Protein AF-A0A954K8E8-F1 (afdb_monomer_lite)

Structure (mmCIF, N/CA/C/O backbone):
data_AF-A0A954K8E8-F1
#
_entry.id   AF-A0A954K8E8-F1
#
loop_
_atom_site.group_PDB
_atom_site.id
_atom_site.type_symbol
_atom_site.label_atom_id
_atom_site.label_alt_id
_atom_site.label_comp_id
_atom_site.label_asym_id
_atom_site.label_entity_id
_atom_site.label_seq_id
_atom_site.pdbx_PDB_ins_code
_atom_site.Cartn_x
_atom_site.Cartn_y
_atom_site.Cartn_z
_atom_site.occupancy
_atom_site.B_iso_or_equiv
_atom_site.auth_seq_id
_atom_site.auth_comp_id
_atom_site.auth_asym_id
_atom_site.auth_atom_id
_atom_site.pdbx_PDB_model_num
ATOM 1 N N . ARG A 1 1 ? -7.898 -24.989 9.111 1.00 84.19 1 ARG A N 1
ATOM 2 C CA . ARG A 1 1 ? -8.044 -23.631 9.692 1.00 84.19 1 ARG A CA 1
ATOM 3 C C . ARG A 1 1 ? -6.641 -23.077 9.873 1.00 84.19 1 ARG A C 1
ATOM 5 O O . ARG A 1 1 ? -5.843 -23.764 10.493 1.00 84.19 1 ARG A O 1
ATOM 12 N N . TYR A 1 2 ? -6.333 -21.926 9.283 1.00 91.94 2 TYR A N 1
ATOM 13 C CA . TYR A 1 2 ? -5.020 -21.286 9.409 1.00 91.94 2 TYR A CA 1
ATOM 14 C C . TYR A 1 2 ? -5.031 -20.304 10.589 1.00 91.94 2 TYR A C 1
ATOM 16 O O . TYR A 1 2 ? -6.081 -19.733 10.890 1.00 91.94 2 TYR A O 1
ATOM 24 N N . GLN A 1 3 ? -3.894 -20.142 11.267 1.00 93.00 3 GLN A N 1
ATOM 25 C CA . GLN A 1 3 ? -3.672 -19.045 12.210 1.00 93.00 3 GLN A CA 1
ATOM 26 C C . GLN A 1 3 ? -3.102 -17.871 11.416 1.00 93.00 3 GLN A C 1
ATOM 28 O O . GLN A 1 3 ? -2.074 -18.023 10.762 1.00 93.00 3 GLN A O 1
ATOM 33 N N . ILE A 1 4 ? -3.810 -16.743 11.418 1.00 91.56 4 ILE A N 1
ATOM 34 C CA . ILE A 1 4 ? -3.442 -15.538 10.670 1.00 91.56 4 ILE A CA 1
ATOM 35 C C . ILE A 1 4 ? -3.128 -14.448 11.688 1.00 91.56 4 ILE A C 1
ATOM 37 O O . ILE A 1 4 ? -3.927 -14.212 12.595 1.00 91.56 4 ILE A O 1
ATOM 41 N N . ASP A 1 5 ? -1.979 -13.798 11.531 1.00 91.88 5 ASP A N 1
ATOM 42 C CA . ASP A 1 5 ? -1.626 -12.609 12.299 1.00 91.88 5 ASP A CA 1
ATOM 43 C C . ASP A 1 5 ? -2.402 -11.401 11.759 1.00 91.88 5 ASP A C 1
ATOM 45 O O . ASP A 1 5 ? -2.170 -10.948 10.638 1.00 91.88 5 ASP A O 1
ATOM 49 N N . GLN A 1 6 ? -3.336 -10.885 12.559 1.00 90.69 6 GLN A N 1
ATOM 50 C CA . GLN A 1 6 ? -4.183 -9.753 12.176 1.00 90.69 6 GLN A CA 1
ATOM 51 C C . GLN A 1 6 ? -3.413 -8.430 12.060 1.00 90.69 6 GLN A C 1
ATOM 53 O O . GLN A 1 6 ? -3.901 -7.494 11.434 1.00 90.69 6 GLN A O 1
ATOM 58 N N . THR A 1 7 ? -2.200 -8.345 12.610 1.00 91.00 7 THR A N 1
ATOM 59 C CA . THR A 1 7 ? -1.354 -7.144 12.510 1.00 91.00 7 THR A CA 1
ATOM 60 C C . THR A 1 7 ? -0.617 -7.039 11.174 1.00 91.00 7 THR A C 1
ATOM 62 O O . THR A 1 7 ? -0.054 -5.999 10.855 1.00 91.00 7 THR A O 1
ATOM 65 N N . ARG A 1 8 ? -0.645 -8.098 10.355 1.00 91.69 8 ARG A N 1
ATOM 66 C CA . ARG A 1 8 ? 0.088 -8.180 9.081 1.00 91.69 8 ARG A CA 1
ATOM 67 C C . ARG A 1 8 ? -0.802 -8.538 7.895 1.00 91.69 8 ARG A C 1
ATOM 69 O O . ARG A 1 8 ? -0.331 -9.046 6.881 1.00 91.69 8 ARG A O 1
ATOM 76 N N . ILE A 1 9 ? -2.101 -8.262 8.004 1.00 95.94 9 ILE A N 1
ATOM 77 C CA . ILE A 1 9 ? -3.027 -8.373 6.876 1.00 95.94 9 ILE A CA 1
ATOM 78 C C . ILE A 1 9 ? -2.940 -7.082 6.061 1.00 95.94 9 ILE A C 1
ATOM 80 O O . ILE A 1 9 ? -3.168 -5.989 6.577 1.00 95.94 9 ILE A O 1
ATOM 84 N N . PHE A 1 10 ? -2.619 -7.205 4.777 1.00 97.56 10 PHE A N 1
ATOM 85 C CA . PHE A 1 10 ? -2.513 -6.079 3.854 1.00 97.56 10 PHE A CA 1
ATOM 86 C C . PHE A 1 10 ? -3.062 -6.446 2.477 1.00 97.56 10 PHE A C 1
ATOM 88 O O . PHE A 1 10 ? -3.231 -7.622 2.144 1.00 97.56 10 PHE A O 1
ATOM 95 N N . LEU A 1 11 ? -3.338 -5.424 1.672 1.00 97.69 11 LEU A N 1
ATOM 96 C CA . LEU A 1 11 ? -3.774 -5.578 0.288 1.00 97.69 11 LEU A CA 1
ATOM 97 C C . LEU A 1 11 ? -2.604 -5.348 -0.657 1.00 97.69 11 LEU A C 1
ATOM 99 O O . LEU A 1 11 ? -1.835 -4.410 -0.475 1.00 97.69 11 LEU A O 1
ATOM 103 N N . LEU A 1 12 ? -2.496 -6.186 -1.683 1.00 96.19 12 LEU A N 1
ATOM 104 C CA . LEU A 1 12 ? -1.526 -6.032 -2.757 1.00 96.19 12 LEU A CA 1
ATOM 105 C C . LEU A 1 12 ? -2.261 -5.831 -4.076 1.00 96.19 12 LEU A C 1
ATOM 107 O O . LEU A 1 12 ? -3.152 -6.606 -4.421 1.00 96.19 12 LEU A O 1
ATOM 111 N N . SER A 1 13 ? -1.857 -4.816 -4.832 1.00 94.44 13 SER A N 1
ATOM 112 C CA . SER A 1 13 ? -2.346 -4.585 -6.187 1.00 94.44 13 SER A CA 1
ATOM 113 C C . SER A 1 13 ? -1.217 -4.208 -7.141 1.00 94.44 13 SER A C 1
ATOM 115 O O . SER A 1 13 ? -0.149 -3.726 -6.749 1.00 94.44 13 SER A O 1
ATOM 117 N N . HIS A 1 14 ? -1.473 -4.442 -8.420 1.00 91.06 14 HIS A N 1
ATOM 118 C CA . HIS A 1 14 ? -0.601 -4.055 -9.512 1.00 91.06 14 HIS A CA 1
ATOM 119 C C . HIS A 1 14 ? -1.427 -3.302 -10.550 1.00 91.06 14 HIS A C 1
ATOM 121 O O . HIS A 1 14 ? -2.521 -3.753 -10.899 1.00 91.06 14 HIS A O 1
ATOM 127 N N . SER A 1 15 ? -0.902 -2.176 -11.033 1.00 88.50 15 SER A N 1
ATOM 128 C CA . SER A 1 15 ? -1.539 -1.333 -12.042 1.00 88.50 15 SER A CA 1
ATOM 129 C C . SER A 1 15 ? -2.974 -0.935 -11.635 1.00 88.50 15 SER A C 1
ATOM 131 O O . SER A 1 15 ? -3.198 -0.467 -10.516 1.00 88.50 15 SER A O 1
ATOM 133 N N . ASP A 1 16 ? -3.959 -1.123 -12.511 1.00 86.12 16 ASP A N 1
ATOM 134 C CA . ASP A 1 16 ? -5.321 -0.593 -12.366 1.00 86.12 16 ASP A CA 1
ATOM 135 C C . ASP A 1 16 ? -6.115 -1.126 -11.158 1.00 86.12 16 ASP A C 1
ATOM 137 O O . ASP A 1 16 ? -7.108 -0.519 -10.756 1.00 86.12 16 ASP A O 1
ATOM 141 N N . GLY A 1 17 ? -5.671 -2.218 -10.526 1.00 87.75 17 GLY A N 1
ATOM 142 C CA . GLY A 1 17 ? -6.313 -2.767 -9.326 1.00 87.75 17 GLY A CA 1
ATOM 143 C C . GLY A 1 17 ? -6.144 -1.916 -8.058 1.00 87.75 17 GLY A C 1
ATOM 144 O O . GLY A 1 17 ? -6.755 -2.230 -7.034 1.00 87.75 17 GLY A O 1
ATOM 145 N N . SER A 1 18 ? -5.324 -0.860 -8.096 1.00 92.56 18 SER A N 1
ATOM 146 C CA . SER A 1 18 ? -4.996 -0.057 -6.911 1.00 92.56 18 SER A CA 1
ATOM 147 C C . SER A 1 18 ? -6.186 0.683 -6.317 1.00 92.56 18 SER A C 1
ATOM 149 O O . SER A 1 18 ? -6.289 0.788 -5.099 1.00 92.56 18 SER A O 1
ATOM 151 N N . GLU A 1 19 ? -7.102 1.164 -7.154 1.00 93.56 19 GLU A N 1
ATOM 152 C CA . GLU A 1 19 ? -8.268 1.929 -6.707 1.00 93.56 19 GLU A CA 1
ATOM 153 C C . GLU A 1 19 ? -9.168 1.084 -5.803 1.00 93.56 19 GLU A C 1
ATOM 155 O O . GLU A 1 19 ? -9.483 1.488 -4.687 1.00 93.56 19 GLU A O 1
ATOM 160 N N . PHE A 1 20 ? -9.452 -0.150 -6.222 1.00 94.88 20 PHE A N 1
ATOM 161 C CA . PHE A 1 20 ? -10.216 -1.093 -5.413 1.00 94.88 20 PHE A CA 1
ATOM 162 C C . PHE A 1 20 ? -9.500 -1.461 -4.105 1.00 94.88 20 PHE A C 1
ATOM 164 O O . PHE A 1 20 ? -10.141 -1.562 -3.058 1.00 94.88 20 PHE A O 1
ATOM 171 N N . ALA A 1 21 ? -8.175 -1.644 -4.140 1.00 97.12 21 ALA A N 1
ATOM 172 C CA . ALA A 1 21 ? -7.400 -1.954 -2.940 1.00 97.12 21 ALA A CA 1
ATOM 173 C C . ALA A 1 21 ? -7.454 -0.809 -1.914 1.00 97.12 21 ALA A C 1
ATOM 175 O O . ALA A 1 21 ? -7.649 -1.055 -0.724 1.00 97.12 21 ALA A O 1
ATOM 176 N N . PHE A 1 22 ? -7.338 0.440 -2.366 1.00 96.94 22 PHE A N 1
ATOM 177 C CA . PHE A 1 22 ? -7.463 1.601 -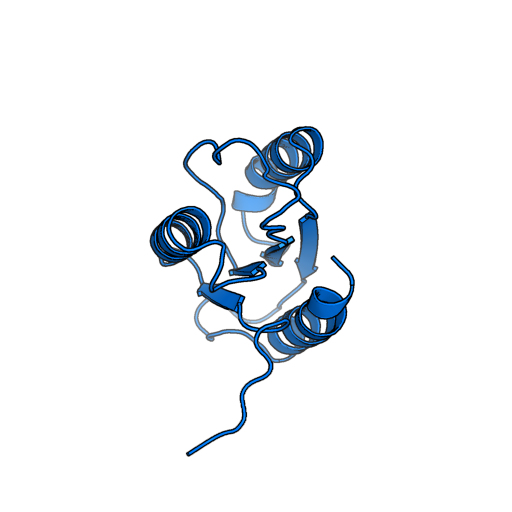1.490 1.00 96.94 22 PHE A CA 1
ATOM 178 C C . PHE A 1 22 ? -8.874 1.750 -0.921 1.00 96.94 22 PHE A C 1
ATOM 180 O O . PHE A 1 22 ? -9.015 1.906 0.292 1.00 96.94 22 PHE A O 1
ATOM 187 N N . ASP A 1 23 ? -9.912 1.631 -1.751 1.00 95.88 23 ASP A N 1
ATOM 188 C CA . ASP A 1 23 ? -11.303 1.715 -1.292 1.00 95.88 23 ASP A CA 1
ATOM 189 C C . ASP A 1 23 ? -11.608 0.665 -0.217 1.00 95.88 23 ASP A C 1
ATOM 191 O O . ASP A 1 23 ? -12.245 0.962 0.797 1.00 95.88 23 ASP A O 1
ATOM 195 N N . LEU A 1 24 ? -11.113 -0.561 -0.406 1.00 96.62 24 LEU A N 1
ATOM 196 C CA . LEU A 1 24 ? -11.300 -1.641 0.553 1.00 96.62 24 LEU A CA 1
ATOM 197 C C . LEU A 1 24 ? -10.555 -1.369 1.868 1.00 96.62 24 LEU A C 1
ATOM 199 O O . LEU A 1 24 ? -11.147 -1.517 2.937 1.00 96.62 24 LEU A O 1
ATOM 203 N N . ALA A 1 25 ? -9.297 -0.927 1.807 1.00 96.38 25 ALA A N 1
ATOM 204 C CA . ALA A 1 25 ? -8.515 -0.608 3.000 1.00 96.38 25 ALA A CA 1
ATOM 205 C C . ALA A 1 25 ? -9.096 0.562 3.797 1.00 96.38 25 ALA A C 1
ATOM 207 O O . ALA A 1 25 ? -9.162 0.496 5.020 1.00 96.38 25 ALA A O 1
ATOM 208 N N . PHE A 1 26 ? -9.556 1.619 3.125 1.00 95.94 26 PHE A N 1
ATOM 209 C CA . PHE A 1 26 ? -10.168 2.760 3.805 1.00 95.94 26 PHE A CA 1
ATOM 210 C C . PHE A 1 26 ? -11.520 2.417 4.422 1.00 95.94 26 PHE A C 1
ATOM 212 O O . PHE A 1 26 ? -11.859 2.953 5.476 1.00 95.94 26 PHE A O 1
ATOM 219 N N . LYS A 1 27 ? -12.289 1.527 3.790 1.00 95.62 27 LYS A N 1
ATOM 220 C CA . LYS A 1 27 ? -13.590 1.095 4.305 1.00 95.62 27 LYS A CA 1
ATOM 221 C C . LYS A 1 27 ? -13.476 0.119 5.480 1.00 95.62 27 LYS A C 1
ATOM 223 O O . LYS A 1 27 ? -14.338 0.143 6.352 1.00 95.62 27 LYS A O 1
ATOM 228 N N . TYR A 1 28 ? -12.443 -0.722 5.496 1.00 95.75 28 TYR A N 1
ATOM 229 C CA . TYR A 1 28 ? -12.252 -1.791 6.481 1.00 95.75 28 TYR A CA 1
ATOM 230 C C . TYR A 1 28 ? -10.874 -1.695 7.156 1.00 95.75 28 TYR A C 1
ATOM 232 O O . TYR A 1 28 ? -10.066 -2.624 7.098 1.00 95.75 28 TYR A O 1
ATOM 240 N N . ARG A 1 29 ? -10.581 -0.543 7.773 1.00 91.38 29 ARG A N 1
ATOM 241 C CA . ARG A 1 29 ? -9.274 -0.264 8.405 1.00 91.38 29 ARG A CA 1
ATOM 242 C C . ARG A 1 29 ? -8.967 -1.141 9.623 1.00 91.38 29 ARG A C 1
ATOM 244 O O . ARG A 1 29 ? -7.818 -1.259 10.028 1.00 91.38 29 ARG A O 1
ATOM 251 N N . ASP A 1 30 ? -9.981 -1.770 10.201 1.00 92.81 30 ASP A N 1
ATOM 252 C CA . ASP A 1 30 ? -9.847 -2.772 11.259 1.00 92.81 30 ASP A CA 1
ATOM 253 C C . ASP A 1 30 ? -9.314 -4.118 10.741 1.00 92.81 30 ASP A C 1
ATOM 255 O O . ASP A 1 30 ? -8.738 -4.890 11.508 1.00 92.81 30 ASP A O 1
ATOM 259 N N . LEU A 1 31 ? -9.476 -4.394 9.441 1.00 95.00 31 LEU A N 1
ATOM 260 C CA . LEU A 1 31 ? -9.029 -5.632 8.802 1.00 95.00 31 LEU A CA 1
ATOM 261 C C . LEU A 1 31 ? -7.658 -5.513 8.135 1.00 95.00 31 LEU A C 1
ATOM 263 O O . LEU A 1 31 ? -6.945 -6.512 8.058 1.00 95.00 31 LEU A O 1
ATOM 267 N N . PHE A 1 32 ? -7.297 -4.332 7.630 1.00 96.00 32 PHE A N 1
ATOM 268 C CA . PHE A 1 32 ? -6.088 -4.133 6.831 1.00 96.00 32 PHE A CA 1
ATOM 269 C C . PHE A 1 32 ? -5.154 -3.111 7.477 1.00 96.00 32 PHE A C 1
ATOM 271 O O . PHE A 1 32 ? -5.519 -1.954 7.656 1.00 96.00 32 PHE A O 1
ATOM 278 N N . ARG A 1 33 ? -3.913 -3.525 7.749 1.00 95.94 33 ARG A N 1
ATOM 279 C CA . ARG A 1 33 ? -2.841 -2.658 8.268 1.00 95.94 33 ARG A CA 1
ATOM 280 C C . ARG A 1 33 ? -2.029 -1.979 7.179 1.00 95.94 33 ARG A C 1
ATOM 282 O O . ARG A 1 33 ? -1.292 -1.036 7.456 1.00 95.94 33 ARG A O 1
ATOM 289 N N . GLY A 1 34 ? -2.190 -2.396 5.926 1.00 97.19 34 GLY A N 1
ATOM 290 C CA . GLY A 1 34 ? -1.590 -1.657 4.833 1.00 97.19 34 GLY A CA 1
ATOM 291 C C . GLY A 1 34 ? -2.103 -1.976 3.441 1.00 97.19 34 GLY A C 1
ATOM 292 O O . GLY A 1 34 ? -2.852 -2.930 3.217 1.00 97.19 34 GLY A O 1
ATOM 293 N N . VAL A 1 35 ? -1.651 -1.155 2.497 1.00 97.88 35 VAL A N 1
ATOM 294 C CA . VAL A 1 35 ? -1.856 -1.335 1.059 1.00 97.88 35 VAL A CA 1
ATOM 295 C C . VAL A 1 35 ? -0.519 -1.189 0.345 1.00 97.88 35 VAL A C 1
ATOM 297 O O . VAL A 1 35 ? 0.112 -0.137 0.411 1.00 97.88 35 VAL A O 1
ATOM 300 N N . ALA A 1 36 ? -0.109 -2.234 -0.364 1.00 97.38 36 ALA A N 1
ATOM 301 C CA . ALA A 1 36 ? 0.995 -2.209 -1.306 1.00 97.38 36 ALA A CA 1
ATOM 302 C C . ALA A 1 36 ? 0.448 -2.111 -2.731 1.00 97.38 36 ALA A C 1
ATOM 304 O O . ALA A 1 36 ? -0.354 -2.940 -3.171 1.00 97.38 36 ALA A O 1
ATOM 305 N N . VAL A 1 37 ? 0.897 -1.108 -3.473 1.00 95.31 37 VAL A N 1
ATOM 306 C CA . VAL A 1 37 ? 0.554 -0.934 -4.883 1.00 95.31 37 VAL A CA 1
ATOM 307 C C . VAL A 1 37 ? 1.827 -0.860 -5.710 1.00 95.31 37 VAL A C 1
ATOM 309 O O . VAL A 1 37 ? 2.818 -0.252 -5.306 1.00 95.31 37 VAL A O 1
ATOM 312 N N . SER A 1 38 ? 1.799 -1.493 -6.876 1.00 92.69 38 SER A N 1
ATOM 313 C CA . SER A 1 38 ? 2.900 -1.464 -7.837 1.00 92.69 38 SER A CA 1
ATOM 314 C C . SER A 1 38 ? 2.433 -0.909 -9.175 1.00 92.69 38 SER A C 1
ATOM 316 O O . SER A 1 38 ? 1.307 -1.186 -9.583 1.00 92.69 38 SER A O 1
ATOM 318 N N . GLU A 1 39 ? 3.273 -0.121 -9.848 1.00 91.06 39 GLU A N 1
ATOM 319 C CA . GLU A 1 39 ? 2.943 0.522 -11.135 1.00 91.06 39 GLU A CA 1
ATOM 320 C C . GLU A 1 39 ? 1.628 1.325 -11.102 1.00 91.06 39 GLU A C 1
ATOM 322 O O . GLU A 1 39 ? 0.892 1.394 -12.086 1.00 91.06 39 GLU A O 1
ATOM 327 N N . ALA A 1 40 ? 1.307 1.912 -9.947 1.00 91.56 40 ALA A N 1
ATOM 328 C CA . ALA A 1 40 ? 0.020 2.545 -9.700 1.00 91.56 40 ALA A CA 1
ATOM 329 C C . ALA A 1 40 ? 0.119 3.719 -8.718 1.00 91.56 40 ALA A C 1
ATOM 331 O O . ALA A 1 40 ? 1.124 3.928 -8.039 1.00 91.56 40 ALA A O 1
ATOM 332 N N . SER A 1 41 ? -0.958 4.499 -8.642 1.00 90.56 41 SER A N 1
ATOM 333 C CA . SER A 1 41 ? -1.086 5.669 -7.773 1.00 90.56 41 SER A CA 1
ATOM 334 C C . SER A 1 41 ? -2.432 5.658 -7.053 1.00 90.56 41 SER A C 1
ATOM 336 O O . SER A 1 41 ? -3.375 4.992 -7.487 1.00 90.56 41 SER A O 1
ATOM 338 N N . LEU A 1 42 ? -2.531 6.447 -5.985 1.00 91.31 42 LEU A N 1
ATOM 339 C CA . LEU A 1 42 ? -3.802 6.818 -5.386 1.00 91.31 42 LEU A CA 1
ATOM 340 C C . LEU A 1 42 ? -4.453 7.930 -6.235 1.00 91.31 42 LEU A C 1
ATOM 342 O O . LEU A 1 42 ? -3.855 8.983 -6.502 1.00 91.31 42 LEU A O 1
ATOM 346 N N . LYS A 1 43 ? -5.669 7.672 -6.726 1.00 89.19 43 LYS A N 1
ATOM 347 C CA . LYS A 1 43 ? -6.407 8.6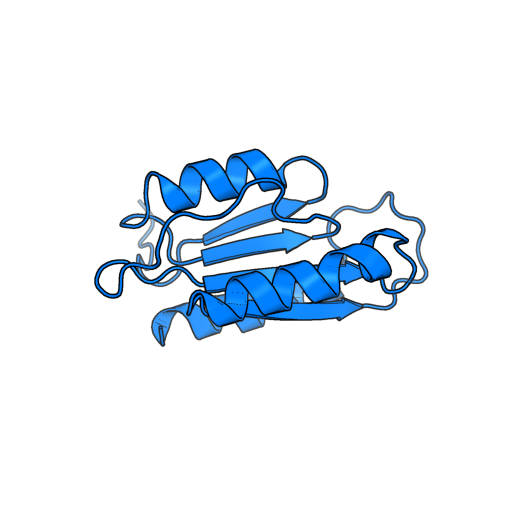07 -7.595 1.00 89.19 43 LYS A CA 1
ATOM 348 C C . LYS A 1 43 ? -7.215 9.625 -6.795 1.00 89.19 43 LYS A C 1
ATOM 350 O O . LYS A 1 43 ? -7.215 10.803 -7.142 1.00 89.19 43 LYS A O 1
ATOM 355 N N . ASN A 1 44 ? -7.852 9.167 -5.722 1.00 89.75 44 ASN A N 1
ATOM 356 C CA . ASN A 1 44 ? -8.741 9.965 -4.885 1.00 89.75 44 ASN A CA 1
ATOM 357 C C . ASN A 1 44 ? -8.025 10.400 -3.607 1.00 89.75 44 ASN A C 1
ATOM 359 O O . ASN A 1 44 ? -7.175 9.678 -3.093 1.00 89.75 44 ASN A O 1
ATOM 363 N N . LYS A 1 45 ? -8.372 11.573 -3.069 1.00 90.75 45 LYS A N 1
ATOM 364 C CA . LYS A 1 45 ? -7.836 12.007 -1.774 1.00 90.75 45 LYS A CA 1
ATOM 365 C C . LYS A 1 45 ? -8.202 10.955 -0.710 1.00 90.75 45 LYS A C 1
ATOM 367 O O . LYS A 1 45 ? -9.382 10.606 -0.628 1.00 90.75 45 LYS A O 1
ATOM 372 N N . PRO A 1 46 ? -7.241 10.455 0.087 1.00 93.88 46 PRO A N 1
ATOM 373 C CA . PRO A 1 46 ? -7.563 9.509 1.144 1.00 93.88 46 PRO A CA 1
ATOM 374 C C . PRO A 1 46 ? -8.414 10.202 2.223 1.00 93.88 46 PRO A C 1
ATOM 376 O O . PRO A 1 46 ? -8.395 11.434 2.329 1.00 93.88 46 PRO A O 1
ATOM 379 N N . PRO A 1 47 ? -9.155 9.447 3.051 1.00 94.56 47 PRO A N 1
ATOM 380 C CA . PRO A 1 47 ? -9.803 10.021 4.225 1.00 94.56 47 PRO A CA 1
ATOM 381 C C . PRO A 1 47 ? -8.749 10.563 5.203 1.00 94.56 47 PRO A C 1
ATOM 383 O O . PRO A 1 47 ? -7.552 10.308 5.045 1.00 94.56 47 PRO A O 1
ATOM 386 N N . GLU A 1 48 ? -9.170 11.272 6.248 1.00 93.62 48 GLU A N 1
ATOM 387 C CA . GLU A 1 48 ? -8.257 11.604 7.348 1.00 93.62 48 GLU A CA 1
ATOM 388 C C . GLU A 1 48 ? -7.708 10.324 7.996 1.00 93.62 48 GLU A C 1
ATOM 390 O O . GLU A 1 48 ? -8.362 9.269 7.983 1.00 93.62 48 GLU A O 1
ATOM 395 N N . THR A 1 49 ? -6.468 10.410 8.480 1.00 92.94 49 THR A N 1
ATOM 396 C CA . THR A 1 49 ? -5.828 9.309 9.201 1.00 92.94 49 THR A CA 1
ATOM 397 C C . THR A 1 49 ? -6.508 9.109 10.554 1.00 92.94 49 THR A C 1
ATOM 399 O O . THR A 1 49 ? -6.973 10.071 11.166 1.00 92.94 49 THR A O 1
ATOM 402 N N . ASP A 1 50 ? -6.563 7.863 11.011 1.00 92.12 50 ASP A N 1
ATOM 403 C CA . ASP A 1 50 ? -7.141 7.486 12.296 1.00 92.12 50 ASP A CA 1
ATOM 404 C C . ASP A 1 50 ? -6.093 6.686 13.089 1.00 92.12 50 ASP A C 1
ATOM 406 O O . ASP A 1 50 ? -5.755 5.571 12.679 1.00 92.12 50 ASP A O 1
ATOM 410 N N . PRO A 1 51 ? -5.540 7.236 14.185 1.00 90.50 51 PRO A N 1
ATOM 411 C CA . PRO A 1 51 ? -4.538 6.551 14.999 1.00 90.50 51 PRO A CA 1
ATOM 412 C C . PRO A 1 51 ? -5.025 5.254 15.654 1.00 90.50 51 PRO A C 1
ATOM 414 O O . PRO A 1 51 ? -4.190 4.420 15.994 1.00 90.50 51 PRO A O 1
ATOM 417 N N . ASP A 1 52 ? -6.338 5.059 15.824 1.00 93.25 52 ASP A N 1
ATOM 418 C CA . ASP A 1 52 ? -6.885 3.801 16.352 1.00 93.25 52 ASP A CA 1
ATOM 419 C C . ASP A 1 52 ? -6.882 2.695 15.278 1.00 93.25 52 ASP A C 1
ATOM 421 O O . ASP A 1 52 ? -6.843 1.498 15.584 1.00 93.25 52 ASP A O 1
ATOM 425 N N . TYR A 1 53 ? -6.853 3.093 14.001 1.00 93.62 53 TYR A N 1
ATOM 426 C CA . TYR A 1 53 ? -6.821 2.203 12.842 1.00 93.62 53 TYR A CA 1
ATOM 427 C C . TYR A 1 53 ? -5.708 2.603 11.856 1.00 93.62 53 TYR A C 1
ATOM 429 O O . TYR A 1 53 ? -5.999 3.006 10.720 1.00 93.62 53 TYR A O 1
ATOM 437 N N . PRO A 1 54 ? -4.426 2.491 12.265 1.00 93.25 54 PRO A N 1
ATOM 438 C CA . PRO A 1 54 ? -3.297 2.862 11.426 1.00 93.25 54 PRO A CA 1
ATOM 439 C C . PRO A 1 54 ? -3.276 2.042 10.136 1.00 93.25 54 PRO A C 1
ATOM 441 O O . PRO A 1 54 ? -3.488 0.826 10.140 1.00 93.25 54 PRO A O 1
ATOM 444 N N . LEU A 1 55 ? -2.980 2.733 9.034 1.00 96.12 55 LEU A N 1
ATOM 445 C CA . LEU A 1 55 ? -2.895 2.164 7.696 1.00 96.12 55 LEU A CA 1
ATOM 446 C C . LEU A 1 55 ? -1.605 2.633 7.017 1.00 96.12 55 LEU A C 1
ATOM 448 O O . LEU A 1 55 ? -1.464 3.811 6.691 1.00 96.12 55 LEU A O 1
ATOM 452 N N . SER A 1 56 ? -0.681 1.706 6.778 1.00 97.00 56 SER A N 1
ATOM 453 C CA . SER A 1 56 ? 0.564 1.970 6.052 1.00 97.00 56 SER A CA 1
ATOM 454 C C . SER A 1 56 ? 0.381 1.802 4.544 1.00 97.00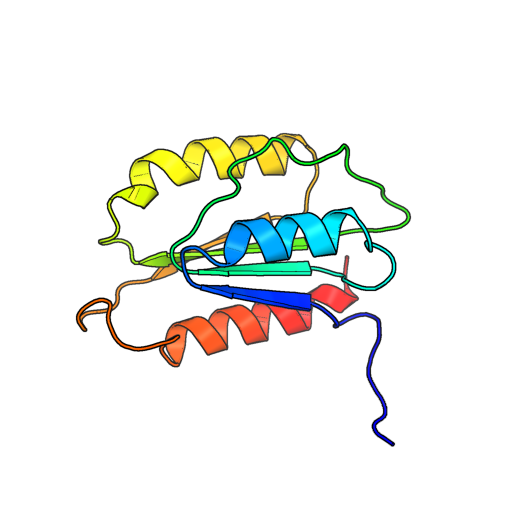 56 SER A C 1
ATOM 456 O O . SER A 1 56 ? -0.367 0.941 4.079 1.00 97.00 56 SER A O 1
ATOM 458 N N . MET A 1 57 ? 1.077 2.609 3.752 1.00 97.50 57 MET A N 1
ATOM 459 C CA . MET A 1 57 ? 1.028 2.557 2.293 1.00 97.50 57 MET A CA 1
ATOM 460 C C . MET A 1 57 ? 2.419 2.297 1.722 1.00 97.50 57 MET A C 1
ATOM 462 O O . MET A 1 57 ? 3.386 2.965 2.085 1.00 97.50 57 MET A O 1
ATOM 466 N N . LEU A 1 58 ? 2.514 1.351 0.794 1.00 97.81 58 LEU A N 1
ATOM 467 C CA . LEU A 1 58 ? 3.706 1.101 -0.005 1.00 97.81 58 LEU A CA 1
ATOM 468 C C . LEU A 1 58 ? 3.391 1.352 -1.477 1.00 97.81 58 LEU A C 1
ATOM 470 O O . LEU A 1 58 ? 2.463 0.769 -2.036 1.00 97.81 58 LEU A O 1
ATOM 474 N N . PHE A 1 59 ? 4.221 2.167 -2.112 1.00 96.25 59 PHE A N 1
ATOM 475 C CA . PHE A 1 59 ? 4.204 2.397 -3.547 1.00 96.25 59 PHE A CA 1
ATOM 476 C C . PHE A 1 59 ? 5.516 1.890 -4.137 1.00 96.25 59 PHE A C 1
ATOM 478 O O . PHE A 1 59 ? 6.586 2.370 -3.764 1.00 96.25 59 PHE A O 1
ATOM 485 N N . VAL A 1 60 ? 5.438 0.937 -5.061 1.00 94.44 60 VAL A N 1
ATOM 486 C CA . VAL A 1 60 ? 6.596 0.461 -5.824 1.00 94.44 60 VAL A CA 1
ATOM 487 C C . VAL A 1 60 ? 6.417 0.844 -7.284 1.00 94.44 60 VAL A C 1
ATOM 489 O O . VAL A 1 60 ? 5.364 0.601 -7.874 1.00 94.44 60 VAL A O 1
ATOM 492 N N . LEU A 1 61 ? 7.430 1.459 -7.879 1.00 91.69 61 LEU A N 1
ATOM 493 C CA . LEU A 1 61 ? 7.348 1.917 -9.257 1.00 91.69 61 LEU A CA 1
ATOM 494 C C . LEU A 1 61 ? 8.652 1.655 -10.002 1.00 91.69 61 LEU A C 1
ATOM 496 O O . LEU A 1 61 ? 9.738 1.959 -9.507 1.00 91.69 61 LEU A O 1
ATOM 500 N N . ASN A 1 62 ? 8.557 1.143 -11.222 1.00 88.81 62 ASN A N 1
ATOM 501 C CA . ASN A 1 62 ? 9.682 1.093 -12.131 1.00 88.81 62 ASN A CA 1
ATOM 502 C C . ASN A 1 62 ? 10.109 2.527 -12.474 1.00 88.81 62 ASN A C 1
ATOM 504 O O . ASN A 1 62 ? 9.308 3.345 -12.920 1.00 88.81 62 ASN A O 1
ATOM 508 N N . ALA A 1 63 ? 11.389 2.839 -12.304 1.00 88.75 63 ALA A N 1
ATOM 509 C CA . ALA A 1 63 ? 11.961 4.146 -12.597 1.00 88.75 63 ALA A CA 1
ATOM 510 C C . ALA A 1 63 ? 11.756 4.579 -14.060 1.00 88.75 63 ALA A C 1
ATOM 512 O O . ALA A 1 63 ? 11.746 5.778 -14.339 1.00 88.75 63 ALA A O 1
ATOM 513 N N . ALA A 1 64 ? 11.582 3.622 -14.978 1.00 87.19 64 ALA A N 1
ATOM 514 C CA . ALA A 1 64 ? 11.255 3.882 -16.378 1.00 87.19 64 ALA A CA 1
ATOM 515 C C . ALA A 1 64 ? 9.771 4.227 -16.615 1.00 87.19 64 ALA A C 1
ATOM 517 O O . ALA A 1 64 ? 9.428 4.692 -17.702 1.00 87.19 64 ALA A O 1
ATOM 518 N N . ASN A 1 65 ? 8.884 4.017 -15.635 1.00 87.12 65 ASN A N 1
ATOM 519 C CA . ASN A 1 65 ? 7.464 4.322 -15.773 1.00 87.12 65 ASN A CA 1
ATOM 520 C C . ASN A 1 65 ? 7.238 5.852 -15.784 1.00 87.12 65 ASN A C 1
ATOM 522 O O . ASN A 1 65 ? 7.615 6.535 -14.822 1.00 87.12 65 ASN A O 1
ATOM 526 N N . PRO A 1 66 ? 6.568 6.411 -16.815 1.00 88.00 66 PRO A N 1
ATOM 527 C CA . PRO A 1 66 ? 6.237 7.838 -16.886 1.00 88.00 66 PRO A CA 1
ATOM 528 C C . PRO A 1 66 ? 5.455 8.378 -15.678 1.00 88.00 66 PRO A C 1
ATOM 530 O O . PRO A 1 66 ? 5.546 9.567 -15.369 1.00 88.00 66 PRO A O 1
ATOM 533 N N . LEU A 1 67 ? 4.724 7.516 -14.962 1.00 87.75 67 LEU A N 1
ATOM 534 C CA . LEU A 1 67 ? 3.986 7.854 -13.744 1.00 87.75 67 LEU A CA 1
ATOM 535 C C . LEU A 1 67 ? 4.883 8.457 -12.651 1.00 87.75 67 LEU A C 1
ATOM 537 O O . LEU A 1 67 ? 4.386 9.209 -11.815 1.00 87.75 67 LEU A O 1
ATOM 541 N N . ASN A 1 68 ? 6.193 8.185 -12.670 1.00 86.25 68 ASN A N 1
ATOM 542 C CA . ASN A 1 68 ? 7.141 8.628 -11.645 1.00 86.25 68 ASN A CA 1
ATOM 543 C C . ASN A 1 68 ? 7.098 10.150 -11.422 1.00 86.25 68 ASN A C 1
ATOM 545 O O . ASN A 1 68 ? 7.028 10.615 -10.285 1.00 86.25 68 ASN A O 1
ATOM 549 N N . GLN A 1 69 ? 7.016 10.927 -12.506 1.00 85.69 69 GLN A N 1
ATOM 550 C CA . GLN A 1 69 ? 6.969 12.394 -12.436 1.00 85.69 69 GLN A CA 1
ATOM 551 C C . GLN A 1 69 ? 5.704 12.924 -11.744 1.00 85.69 69 GLN A C 1
ATOM 553 O O . GLN A 1 69 ? 5.715 14.009 -11.168 1.00 85.69 69 GLN A O 1
ATOM 558 N N . LEU A 1 70 ? 4.610 12.161 -11.798 1.00 86.50 70 LEU A N 1
ATOM 559 C CA . LEU A 1 70 ? 3.315 12.534 -11.229 1.00 86.50 70 LEU A CA 1
ATOM 560 C C . LEU A 1 70 ? 3.105 11.969 -9.823 1.00 86.50 70 LEU A C 1
ATOM 562 O O . LEU A 1 70 ? 2.296 12.499 -9.061 1.00 86.50 70 LEU A O 1
ATOM 566 N N . LEU A 1 71 ? 3.786 10.872 -9.487 1.00 87.31 71 LEU A N 1
ATOM 567 C CA . LEU A 1 71 ? 3.559 10.153 -8.243 1.00 87.31 71 LEU A CA 1
ATOM 568 C C . LEU A 1 71 ? 4.233 10.841 -7.057 1.00 87.31 71 LEU A C 1
ATOM 570 O O . LEU A 1 71 ? 3.618 10.940 -6.002 1.00 87.31 71 LEU A O 1
ATOM 574 N N . GLN A 1 72 ? 5.446 11.368 -7.227 1.00 88.06 72 GLN A N 1
ATOM 575 C CA . GLN A 1 72 ? 6.217 11.922 -6.112 1.00 88.06 72 GLN A CA 1
ATOM 576 C C . GLN A 1 72 ? 5.488 13.053 -5.352 1.00 88.06 72 GLN A C 1
ATOM 578 O O . GLN A 1 72 ? 5.373 12.939 -4.132 1.00 88.06 72 GLN A O 1
ATOM 583 N N . PRO A 1 73 ? 4.882 14.068 -6.006 1.00 90.88 73 PRO A N 1
ATOM 584 C CA . PRO A 1 73 ? 4.103 15.086 -5.291 1.00 90.88 73 PRO A CA 1
ATOM 585 C C . PRO A 1 73 ? 2.895 14.512 -4.538 1.00 90.88 73 PRO A C 1
ATOM 587 O O . PRO A 1 73 ? 2.529 15.004 -3.474 1.00 90.88 73 PRO A O 1
ATOM 590 N N . LYS A 1 74 ? 2.273 13.452 -5.071 1.00 92.50 74 LYS A N 1
ATOM 591 C CA . LYS A 1 74 ? 1.149 12.779 -4.408 1.00 92.50 74 LYS A CA 1
ATOM 592 C C . LYS A 1 74 ? 1.594 12.020 -3.163 1.00 92.50 74 LYS A C 1
ATOM 594 O O . LYS A 1 74 ? 0.873 12.032 -2.173 1.00 92.50 74 LYS A O 1
ATOM 599 N N . ILE A 1 75 ? 2.758 11.371 -3.207 1.00 93.81 75 ILE A N 1
ATOM 600 C CA . ILE A 1 75 ? 3.329 10.682 -2.043 1.00 93.81 75 ILE A CA 1
ATOM 601 C C . ILE A 1 75 ? 3.599 11.674 -0.916 1.00 93.81 75 ILE A C 1
ATOM 603 O O . ILE A 1 75 ? 3.241 11.394 0.225 1.00 93.81 75 ILE A O 1
ATOM 607 N N . GLU A 1 76 ? 4.170 12.838 -1.227 1.00 93.81 76 GLU A N 1
ATOM 608 C CA . GLU A 1 76 ? 4.401 13.862 -0.204 1.00 93.81 76 GLU A CA 1
ATOM 609 C C . GLU A 1 76 ? 3.084 14.377 0.388 1.00 93.81 76 GLU A C 1
ATOM 611 O O . GLU A 1 76 ? 2.949 14.423 1.607 1.00 93.81 76 GLU A O 1
ATOM 616 N N . ALA A 1 77 ? 2.058 14.618 -0.436 1.00 94.00 77 ALA A N 1
ATOM 617 C CA . ALA A 1 77 ? 0.734 14.996 0.066 1.00 94.00 77 ALA A CA 1
ATOM 618 C C . ALA A 1 77 ? 0.111 13.926 0.991 1.00 94.00 77 ALA A C 1
ATOM 620 O O . ALA A 1 77 ? -0.547 14.259 1.974 1.00 94.00 77 ALA A O 1
ATOM 621 N N . ILE A 1 78 ? 0.324 12.635 0.712 1.00 95.06 78 ILE A N 1
ATOM 622 C CA . ILE A 1 78 ? -0.134 11.537 1.582 1.00 95.06 78 ILE A CA 1
ATOM 623 C C . ILE A 1 78 ? 0.639 11.536 2.913 1.00 95.06 78 ILE A C 1
ATOM 625 O O . ILE A 1 78 ? 0.040 11.348 3.973 1.00 95.06 78 ILE A O 1
ATOM 629 N N . ARG A 1 79 ? 1.954 11.786 2.882 1.00 95.31 79 ARG A N 1
ATOM 630 C CA . ARG A 1 79 ? 2.794 11.886 4.089 1.00 95.31 79 ARG A CA 1
ATOM 631 C C . ARG A 1 79 ? 2.410 13.072 4.966 1.00 95.31 79 ARG A C 1
ATOM 633 O O . ARG A 1 79 ? 2.350 12.921 6.181 1.00 95.31 79 ARG A O 1
ATOM 640 N N . GLU A 1 80 ? 2.086 14.216 4.368 1.00 95.69 80 GLU A N 1
ATOM 641 C CA . GLU A 1 80 ? 1.581 15.401 5.078 1.00 95.69 80 GLU A CA 1
ATOM 642 C C . GLU A 1 80 ? 0.249 15.132 5.799 1.00 95.69 80 GLU A C 1
ATOM 644 O O . GLU A 1 80 ? -0.050 15.758 6.814 1.00 95.69 80 GLU A O 1
ATOM 649 N N . MET A 1 81 ? -0.530 14.155 5.325 1.00 94.50 81 MET A N 1
ATOM 650 C CA . MET A 1 81 ? -1.741 13.667 5.994 1.00 94.50 81 MET A CA 1
ATOM 651 C C . MET A 1 81 ? -1.454 12.649 7.115 1.00 94.50 81 MET A C 1
ATOM 653 O O . MET A 1 81 ? -2.388 12.041 7.638 1.00 94.50 81 MET A O 1
ATOM 657 N N . ASN A 1 82 ? -0.186 12.473 7.504 1.00 94.62 82 ASN A N 1
ATOM 658 C CA . ASN A 1 82 ? 0.290 11.561 8.550 1.00 94.62 82 ASN A CA 1
ATOM 659 C C . ASN A 1 82 ? 0.027 10.070 8.275 1.00 94.62 82 ASN A C 1
ATOM 661 O O . ASN A 1 82 ? -0.066 9.271 9.208 1.00 94.62 82 ASN A O 1
ATOM 665 N N . TYR A 1 83 ? -0.066 9.667 7.006 1.00 95.38 83 TYR A N 1
ATOM 666 C CA . TYR A 1 83 ? -0.047 8.249 6.647 1.00 95.38 83 TYR A CA 1
ATOM 667 C C . TYR A 1 83 ? 1.394 7.712 6.618 1.00 95.38 83 TYR A C 1
ATOM 669 O O . TYR A 1 83 ? 2.225 8.259 5.878 1.00 95.38 83 TYR A O 1
ATOM 677 N N . PRO A 1 84 ? 1.708 6.610 7.329 1.00 95.62 84 PRO A N 1
ATOM 678 C CA . PRO A 1 84 ? 2.977 5.905 7.163 1.00 95.62 84 PRO A CA 1
ATOM 679 C C . PRO A 1 84 ? 3.135 5.462 5.703 1.00 95.62 84 PRO A C 1
ATOM 681 O O . PRO A 1 84 ? 2.384 4.616 5.231 1.00 95.62 84 PRO A O 1
ATOM 684 N N . THR A 1 85 ? 4.071 6.064 4.963 1.00 96.75 85 THR A N 1
ATOM 685 C CA . THR A 1 85 ? 4.149 5.881 3.503 1.00 96.75 85 THR A CA 1
ATOM 686 C C . THR A 1 85 ? 5.572 5.627 3.023 1.00 96.75 85 THR A C 1
ATOM 688 O O . THR A 1 85 ? 6.453 6.490 3.129 1.00 96.75 85 THR A O 1
ATOM 691 N N . VAL A 1 86 ? 5.771 4.460 2.415 1.00 97.06 86 VAL A N 1
ATOM 692 C CA . VAL A 1 86 ? 7.015 4.032 1.772 1.00 97.06 86 VAL A CA 1
ATOM 693 C C . VAL A 1 86 ? 6.866 4.152 0.255 1.00 97.06 86 VAL A C 1
ATOM 695 O O . VAL A 1 86 ? 5.852 3.749 -0.314 1.00 97.06 86 VAL A O 1
ATOM 698 N N . PHE A 1 87 ? 7.878 4.715 -0.401 1.00 96.12 87 PHE A N 1
ATOM 699 C CA . PHE A 1 87 ? 7.944 4.819 -1.856 1.00 96.12 87 PH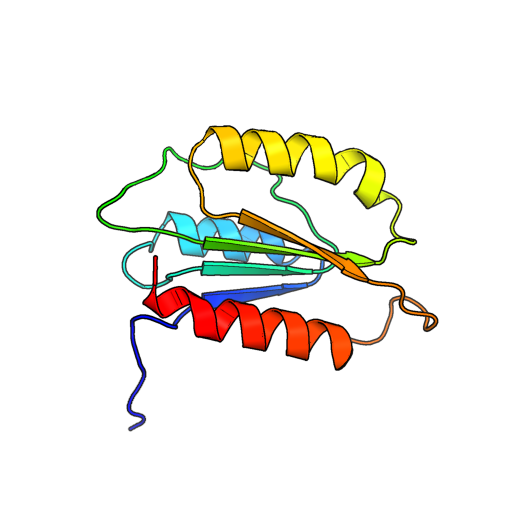E A CA 1
ATOM 700 C C . PHE A 1 87 ? 9.288 4.288 -2.342 1.00 96.12 87 PHE A C 1
ATOM 702 O O . PHE A 1 87 ? 10.328 4.765 -1.894 1.00 96.12 87 PHE A O 1
ATOM 709 N N . GLU A 1 88 ? 9.247 3.314 -3.246 1.00 95.12 88 GLU A N 1
ATOM 710 C CA . GLU A 1 88 ? 10.417 2.608 -3.760 1.00 95.12 88 GLU A CA 1
ATOM 711 C C . GLU A 1 88 ? 10.455 2.670 -5.286 1.00 95.12 88 GLU A C 1
ATOM 713 O O . GLU A 1 88 ? 9.483 2.338 -5.971 1.00 95.12 88 GLU A O 1
ATOM 718 N N . LEU A 1 89 ? 11.612 3.072 -5.817 1.00 91.88 89 LEU A N 1
ATOM 719 C CA . LEU A 1 89 ? 11.894 3.069 -7.247 1.00 91.88 89 LEU A CA 1
ATOM 720 C C . LEU A 1 89 ? 12.775 1.876 -7.598 1.00 91.88 89 LEU A C 1
ATOM 722 O O . LEU A 1 89 ? 13.889 1.744 -7.091 1.00 91.88 89 LEU A O 1
ATOM 726 N N . ILE A 1 90 ? 12.308 1.042 -8.520 1.00 89.50 90 ILE A N 1
ATOM 727 C CA . ILE A 1 90 ? 13.048 -0.129 -8.994 1.00 89.50 90 ILE A CA 1
ATOM 728 C C . ILE A 1 90 ? 13.479 0.047 -10.443 1.00 89.50 90 ILE A C 1
ATOM 730 O O . ILE A 1 90 ? 12.829 0.732 -11.225 1.00 89.50 90 ILE A O 1
ATOM 734 N N . LYS A 1 91 ? 14.592 -0.572 -10.822 1.00 87.50 91 LYS A N 1
ATOM 735 C CA . LYS A 1 91 ? 15.029 -0.644 -12.218 1.00 87.50 91 LYS A CA 1
ATOM 736 C C . LYS A 1 91 ? 14.842 -2.078 -12.677 1.00 87.50 91 LYS A C 1
ATOM 738 O O . LYS A 1 91 ? 15.611 -2.944 -12.271 1.00 87.50 91 LYS A O 1
ATOM 743 N N . ILE A 1 92 ? 13.803 -2.313 -13.469 1.00 79.06 92 ILE A N 1
ATOM 744 C CA . ILE A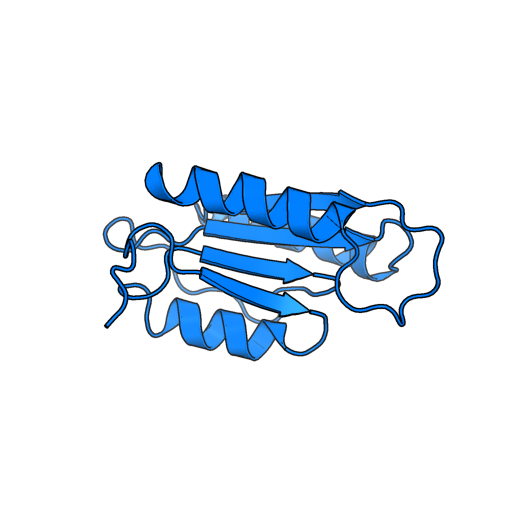 1 92 ? 13.554 -3.607 -14.105 1.00 79.06 92 ILE A CA 1
ATOM 745 C C . ILE A 1 92 ? 13.897 -3.461 -15.587 1.00 79.06 92 ILE A C 1
ATOM 747 O O . ILE A 1 92 ? 13.402 -2.545 -16.245 1.00 79.06 92 ILE A O 1
ATOM 751 N N . GLU A 1 93 ? 14.767 -4.340 -16.087 1.00 69.06 93 GLU A N 1
ATOM 752 C CA . GLU A 1 93 ? 15.196 -4.363 -17.493 1.00 69.06 93 GLU A CA 1
ATOM 753 C C . GLU A 1 93 ? 14.188 -5.081 -18.405 1.00 69.06 93 GLU A C 1
ATOM 755 O O . GLU A 1 93 ? 14.159 -4.827 -19.609 1.00 69.06 93 GLU A O 1
ATOM 760 N N . ASN A 1 94 ? 13.342 -5.953 -17.846 1.00 61.22 94 ASN A N 1
ATOM 761 C CA . ASN A 1 94 ? 12.323 -6.665 -18.608 1.00 61.22 94 ASN A CA 1
ATOM 762 C C . ASN A 1 94 ? 11.102 -5.786 -18.926 1.00 61.22 94 ASN A C 1
ATOM 764 O O . ASN A 1 94 ? 10.696 -4.954 -18.109 1.00 61.22 94 ASN A O 1
ATOM 768 N N . PRO A 1 95 ? 10.476 -5.991 -20.100 1.00 53.31 95 PRO A N 1
ATOM 769 C CA . PRO A 1 95 ? 9.267 -5.279 -20.479 1.00 53.31 95 PRO A CA 1
ATOM 770 C C . PRO A 1 95 ? 8.125 -5.592 -19.504 1.00 53.31 95 PRO A C 1
ATOM 772 O O . PRO A 1 95 ? 8.034 -6.692 -18.961 1.00 53.31 95 PRO A O 1
ATOM 775 N N . ALA A 1 96 ? 7.262 -4.594 -19.323 1.00 53.25 96 ALA A N 1
ATOM 776 C CA . ALA A 1 96 ? 6.184 -4.434 -18.342 1.00 53.25 96 ALA A CA 1
ATOM 777 C C . ALA A 1 96 ? 5.079 -5.523 -18.294 1.00 53.25 96 ALA A C 1
ATOM 779 O O . ALA A 1 96 ? 3.988 -5.260 -17.797 1.00 53.25 96 ALA A O 1
ATOM 780 N N . GLU A 1 97 ? 5.323 -6.730 -18.808 1.00 47.91 97 GLU A N 1
ATOM 781 C CA . GLU A 1 97 ? 4.329 -7.803 -18.941 1.00 47.91 97 GLU A CA 1
ATOM 782 C C . GLU A 1 97 ? 4.478 -8.932 -17.908 1.00 47.91 97 GLU A C 1
ATOM 784 O O . GLU A 1 97 ? 3.563 -9.743 -17.755 1.00 47.91 97 GLU A O 1
ATOM 789 N N . GLN A 1 98 ? 5.589 -9.002 -17.162 1.00 56.84 98 GLN A N 1
ATOM 790 C CA . GLN A 1 98 ? 5.694 -9.946 -16.047 1.00 56.84 98 GLN A CA 1
ATOM 791 C C . GLN A 1 98 ? 5.067 -9.355 -14.782 1.00 56.84 98 GLN A C 1
ATOM 793 O O . GLN A 1 98 ? 5.482 -8.310 -14.284 1.00 56.84 98 GLN A O 1
ATOM 798 N N . TYR A 1 99 ? 4.064 -10.064 -14.253 1.00 64.12 99 TYR A N 1
ATOM 799 C CA . TYR A 1 99 ? 3.557 -9.866 -12.896 1.00 64.12 99 TYR A CA 1
ATOM 800 C C . TYR A 1 99 ? 4.724 -9.823 -11.895 1.00 64.12 99 TYR A C 1
ATOM 802 O O . TYR A 1 99 ? 5.734 -10.486 -12.114 1.00 64.12 99 TYR A O 1
ATOM 810 N N . LEU A 1 100 ? 4.566 -9.045 -10.819 1.00 72.50 100 LEU A N 1
ATOM 811 C CA . LEU A 1 100 ? 5.573 -8.694 -9.804 1.00 72.50 100 LEU A CA 1
ATOM 812 C C . LEU A 1 100 ? 6.866 -9.527 -9.820 1.00 72.50 100 LEU A C 1
ATOM 814 O O . LEU A 1 100 ? 6.905 -10.653 -9.317 1.00 72.50 100 LEU A O 1
ATOM 818 N N . GLU A 1 101 ? 7.948 -8.934 -10.332 1.00 81.19 101 GLU A N 1
ATOM 819 C CA . GLU A 1 101 ? 9.268 -9.554 -10.260 1.00 81.19 101 GLU A CA 1
ATOM 820 C C . GLU A 1 101 ? 9.704 -9.776 -8.804 1.00 81.19 101 GLU A C 1
ATOM 822 O O . GLU A 1 101 ? 9.296 -9.062 -7.880 1.00 81.19 101 GLU A O 1
ATOM 827 N N . LYS A 1 102 ? 10.600 -10.749 -8.597 1.00 84.44 102 LYS A N 1
ATOM 828 C CA . LYS A 1 102 ? 11.107 -11.133 -7.270 1.00 84.44 102 LYS A CA 1
ATOM 829 C C . LYS A 1 102 ? 11.596 -9.934 -6.449 1.00 84.44 102 LYS A C 1
ATOM 831 O O . LYS A 1 102 ? 11.301 -9.854 -5.263 1.00 84.44 102 LYS A O 1
ATOM 836 N N . SER A 1 103 ? 12.297 -8.994 -7.079 1.00 84.75 103 SER A N 1
ATOM 837 C CA . SER A 1 103 ? 12.784 -7.761 -6.446 1.00 84.75 103 SER A CA 1
ATOM 838 C C . SER A 1 103 ? 11.652 -6.931 -5.827 1.00 84.75 103 SER A C 1
ATOM 840 O O . SER A 1 103 ? 11.790 -6.425 -4.714 1.00 84.75 103 SER A O 1
ATOM 842 N N . THR A 1 104 ? 10.506 -6.852 -6.504 1.00 88.75 104 THR A N 1
ATOM 843 C CA . THR A 1 104 ? 9.314 -6.155 -6.008 1.00 88.75 104 THR A CA 1
ATOM 844 C C . THR A 1 104 ? 8.685 -6.909 -4.843 1.00 88.75 104 THR A C 1
ATOM 846 O O . THR A 1 104 ? 8.350 -6.307 -3.824 1.00 88.75 104 THR A O 1
ATOM 849 N N . LEU A 1 105 ? 8.573 -8.235 -4.950 1.00 91.00 105 LEU A N 1
ATOM 850 C CA . LEU A 1 105 ? 8.041 -9.071 -3.870 1.00 91.00 105 LEU A CA 1
ATOM 851 C C . LEU A 1 105 ? 8.913 -9.017 -2.611 1.00 91.00 105 LEU A C 1
ATOM 853 O O . LEU A 1 105 ? 8.381 -9.006 -1.506 1.00 91.00 105 LEU A O 1
ATOM 857 N N . GLU A 1 106 ? 10.235 -8.933 -2.752 1.00 93.25 106 GLU A N 1
ATOM 858 C CA . GLU A 1 106 ? 11.151 -8.773 -1.619 1.00 93.25 106 GLU A CA 1
ATOM 859 C C . GLU A 1 106 ? 10.975 -7.419 -0.917 1.00 93.25 106 GLU A C 1
ATOM 861 O O . GLU A 1 106 ? 11.038 -7.354 0.311 1.00 93.25 106 GLU A O 1
ATOM 866 N N . ILE A 1 107 ? 10.728 -6.342 -1.671 1.00 95.19 107 ILE A N 1
ATOM 867 C CA . ILE A 1 107 ? 10.390 -5.028 -1.104 1.00 95.19 107 ILE A CA 1
ATOM 868 C C . ILE A 1 107 ? 9.075 -5.113 -0.326 1.00 95.19 107 ILE A C 1
ATOM 870 O O . ILE A 1 107 ? 9.026 -4.711 0.836 1.00 95.19 107 ILE A O 1
ATOM 874 N N . ILE A 1 108 ? 8.035 -5.684 -0.941 1.00 95.38 108 ILE A N 1
ATOM 875 C CA . ILE A 1 108 ? 6.720 -5.848 -0.312 1.00 95.38 108 ILE A CA 1
ATOM 876 C C . ILE A 1 108 ? 6.829 -6.714 0.945 1.00 95.38 108 ILE A C 1
ATOM 878 O O . ILE A 1 108 ? 6.244 -6.364 1.961 1.00 95.38 108 ILE A O 1
ATOM 882 N N . GLY A 1 109 ? 7.605 -7.799 0.912 1.00 95.12 109 GLY A N 1
ATOM 883 C CA . GLY A 1 109 ? 7.825 -8.674 2.064 1.00 95.12 109 GLY A CA 1
ATOM 884 C C . GLY A 1 109 ? 8.486 -7.949 3.236 1.00 95.12 109 GLY A C 1
ATOM 885 O O . GLY A 1 109 ? 7.968 -7.991 4.347 1.00 95.12 109 GLY A O 1
ATOM 886 N N . ARG A 1 110 ? 9.573 -7.201 2.987 1.00 95.56 110 ARG A N 1
ATOM 887 C CA . ARG A 1 110 ? 10.241 -6.405 4.035 1.00 95.56 110 ARG A CA 1
ATOM 888 C C . ARG A 1 110 ? 9.333 -5.327 4.622 1.00 95.56 110 ARG A C 1
ATOM 890 O O . ARG A 1 110 ? 9.383 -5.068 5.819 1.00 95.56 110 ARG A O 1
ATOM 897 N N . TRP A 1 111 ? 8.524 -4.687 3.783 1.00 97.44 111 TRP A N 1
ATOM 898 C CA . TRP A 1 111 ? 7.536 -3.717 4.245 1.00 97.44 111 TRP A CA 1
ATOM 899 C C . TRP A 1 111 ? 6.417 -4.393 5.048 1.00 97.44 111 TRP A C 1
ATOM 901 O O . TRP A 1 111 ? 6.056 -3.893 6.111 1.00 97.44 111 TRP A O 1
ATOM 911 N N . ALA A 1 112 ? 5.924 -5.554 4.613 1.00 96.44 112 ALA A N 1
ATOM 912 C CA . ALA A 1 112 ? 4.909 -6.322 5.332 1.00 96.44 112 ALA A CA 1
ATOM 913 C C . ALA A 1 112 ? 5.391 -6.749 6.729 1.00 96.44 112 ALA A C 1
ATOM 915 O O . ALA A 1 112 ? 4.634 -6.662 7.694 1.00 96.44 112 ALA A O 1
ATOM 916 N N . ASP A 1 113 ? 6.668 -7.118 6.858 1.00 94.50 113 ASP A N 1
ATOM 917 C CA . ASP A 1 113 ? 7.313 -7.418 8.141 1.00 94.50 113 ASP A CA 1
ATOM 918 C C . ASP A 1 113 ? 7.433 -6.204 9.076 1.00 94.50 113 ASP A C 1
ATOM 920 O O . ASP A 1 113 ? 7.747 -6.378 10.248 1.00 94.50 113 ASP A O 1
ATOM 924 N N . SER A 1 114 ? 7.209 -4.982 8.581 1.00 94.81 114 SER A N 1
ATOM 925 C CA . SER A 1 114 ? 7.223 -3.757 9.393 1.00 94.81 114 SER A CA 1
ATOM 926 C C . SER A 1 114 ? 5.839 -3.309 9.874 1.00 94.81 114 SER A C 1
ATOM 928 O O . SER A 1 114 ? 5.755 -2.395 10.695 1.00 94.81 114 SER A O 1
ATOM 930 N N . LEU A 1 115 ? 4.759 -3.932 9.383 1.00 95.06 115 LEU A N 1
ATOM 931 C CA . LEU A 1 115 ? 3.376 -3.544 9.700 1.00 95.06 115 LEU A CA 1
ATOM 932 C C . LEU A 1 115 ? 2.973 -3.818 11.151 1.00 95.06 115 LEU A C 1
ATOM 934 O O . LEU A 1 115 ? 2.007 -3.240 11.628 1.00 95.06 115 LEU A O 1
ATOM 938 N N . ASP A 1 116 ? 3.700 -4.664 11.873 1.00 89.81 116 ASP A N 1
ATOM 939 C CA . ASP A 1 116 ? 3.464 -4.913 13.297 1.00 89.81 116 ASP A CA 1
ATOM 940 C C . ASP A 1 116 ? 3.954 -3.765 14.203 1.00 89.81 116 ASP A C 1
ATOM 942 O O . ASP A 1 116 ? 3.742 -3.807 15.415 1.00 89.81 116 ASP A O 1
ATOM 946 N N . ARG A 1 117 ? 4.615 -2.744 13.634 1.00 87.00 117 ARG A N 1
ATOM 947 C CA . ARG A 1 117 ? 5.229 -1.619 14.367 1.00 87.00 117 ARG A CA 1
ATOM 948 C C . ARG A 1 117 ? 4.497 -0.285 14.232 1.00 87.00 117 ARG A C 1
ATOM 950 O O . ARG A 1 117 ? 4.980 0.699 14.795 1.00 87.00 117 ARG A O 1
ATOM 957 N N . ILE A 1 118 ? 3.425 -0.233 13.445 1.00 82.62 118 ILE A N 1
ATOM 958 C CA . ILE A 1 118 ? 2.610 0.976 13.229 1.00 82.62 118 ILE A CA 1
ATOM 959 C C . ILE A 1 118 ? 1.401 0.985 14.160 1.00 82.62 118 ILE A C 1
ATOM 961 O O . ILE A 1 118 ? 0.980 2.106 14.506 1.00 82.62 118 ILE 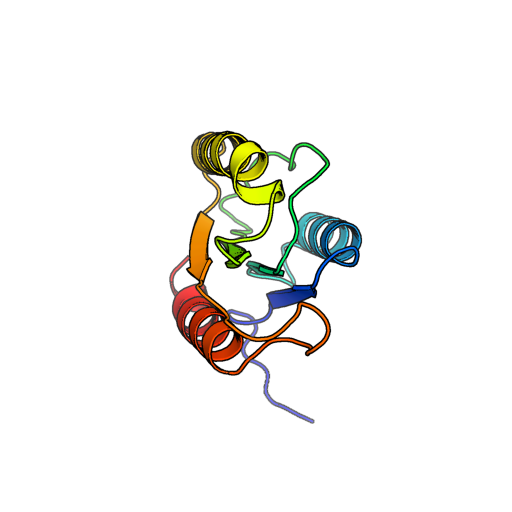A O 1
#

Sequence (118 aa):
RYQIDQTRIFLLSHSDGSEFAFDLAFKYRDLFRGVAVSEASLKNKPPETDPDYPLSMLFVLNAANPLNQLLQPKIEAIREMNYPTVFELIKIENPAEQYLEKSTLEIIGRWADSLDRI

Radius of gyration: 13.96 Å; chains: 1; bounding box: 29×39×37 Å

Secondary structure (DSSP, 8-state):
-----GGG-EEEEEGGGHHHHHHHHHH-TTT-SEEEEES----SPPPPP-TTS--EEEEEEETTSTTHHHHHHHHHHHHHTT--EEEEEE---S-TTSSS-HHHHHHHHHHHTTGGG-

Foldseek 3Di:
DDDDDQLLAAAEEEAPCQAVRLVVCLVCLSRHLEYEYEQDAHPDDRDQADPVRAYAYEYEYEPPRPCPVVHVVVQVVVVVSVHNYHYYYDHDPDPPPDDDDPVRVVVVVVVSVCSNPD

pLDDT: mean 90.28, std 9.31, range [47.91, 97.88]